Protein AF-A0A161ZN41-F1 (afdb_monomer)

Sequence (83 aa):
MRPIAGQSPAPINVPKGCAYHPRCPLATDECVQTDPPFDHPTPEHAVACYHWQEAQEEIELNYEELLQANPAESTTEKRGEGQ

Secondary structure (DSSP, 8-state):
-PPPSS-PPPTTSPPSS-TTTTT-TT--HHHHHSPPP-EEEETTEEE--TTTTTHHHHS---HHHHHH----S----------

Mean predicted aligned error: 12.06 Å

Structure (mmCIF, N/CA/C/O backbone):
data_AF-A0A161ZN41-F1
#
_entry.id   AF-A0A161ZN41-F1
#
loop_
_atom_site.group_PDB
_atom_site.id
_atom_site.type_symbol
_atom_site.label_atom_id
_atom_site.label_alt_id
_atom_site.label_comp_id
_atom_site.label_asym_id
_atom_site.label_entity_id
_atom_site.label_seq_id
_atom_site.pdbx_PDB_ins_code
_atom_site.Cartn_x
_atom_site.Cartn_y
_atom_site.Cartn_z
_atom_site.occupancy
_atom_site.B_iso_or_equiv
_atom_site.auth_seq_id
_atom_site.auth_comp_id
_atom_site.auth_asym_id
_atom_site.auth_atom_id
_atom_site.pdbx_PDB_model_num
ATOM 1 N N . MET A 1 1 ? 1.539 -6.137 21.229 1.00 57.44 1 MET A N 1
ATOM 2 C CA . MET A 1 1 ? 1.455 -6.149 19.750 1.00 57.44 1 MET A CA 1
ATOM 3 C C . MET A 1 1 ? 0.029 -5.792 19.355 1.00 57.44 1 MET A C 1
ATOM 5 O O . MET A 1 1 ? -0.872 -6.525 19.748 1.00 57.44 1 MET A O 1
ATOM 9 N N . ARG A 1 2 ? -0.194 -4.664 18.661 1.00 63.47 2 ARG A N 1
ATOM 10 C CA . ARG A 1 2 ? -1.525 -4.273 18.157 1.00 63.47 2 ARG A CA 1
ATOM 11 C C . ARG A 1 2 ? -1.801 -5.074 16.875 1.00 63.47 2 ARG A C 1
ATOM 13 O O . ARG A 1 2 ? -1.020 -4.946 15.933 1.00 63.47 2 ARG A O 1
ATOM 20 N N . PRO A 1 3 ? -2.825 -5.942 16.830 1.00 67.69 3 PRO A N 1
ATOM 21 C CA . PRO A 1 3 ? -3.109 -6.725 15.636 1.00 67.69 3 PRO A CA 1
ATOM 22 C C . P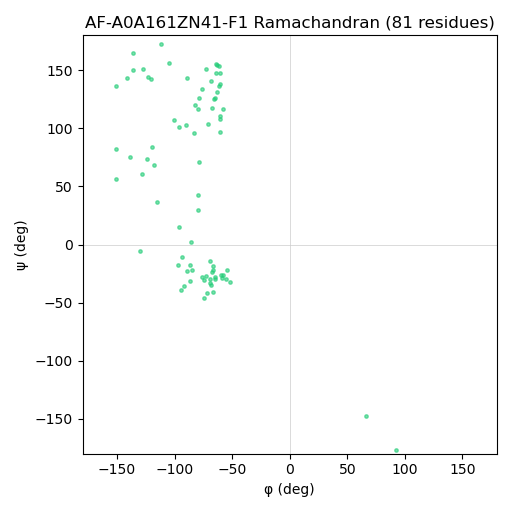RO A 1 3 ? -3.601 -5.811 14.512 1.00 67.69 3 PRO A C 1
ATOM 24 O O . PRO A 1 3 ? -4.385 -4.892 14.746 1.00 67.69 3 PRO A O 1
ATOM 27 N N . ILE A 1 4 ? -3.162 -6.081 13.282 1.00 70.31 4 ILE A N 1
ATOM 28 C CA . ILE A 1 4 ? -3.739 -5.446 12.093 1.00 70.31 4 ILE A CA 1
ATOM 29 C C . ILE A 1 4 ? -5.205 -5.881 12.020 1.00 70.31 4 ILE A C 1
ATOM 31 O O . ILE A 1 4 ? -5.503 -7.073 12.129 1.00 70.31 4 ILE A O 1
ATOM 35 N N . ALA A 1 5 ? -6.127 -4.942 11.826 1.00 69.00 5 ALA A N 1
ATOM 36 C CA . ALA A 1 5 ? -7.540 -5.266 11.664 1.00 69.00 5 ALA A CA 1
ATOM 37 C C . ALA A 1 5 ? -7.784 -6.113 10.395 1.00 69.00 5 ALA A C 1
ATOM 39 O O . ALA A 1 5 ? -6.996 -6.089 9.447 1.00 69.00 5 ALA A O 1
ATOM 40 N N . GLY A 1 6 ? -8.856 -6.905 10.380 1.00 71.88 6 GLY A N 1
ATOM 41 C CA . GLY A 1 6 ? -9.220 -7.785 9.260 1.00 71.88 6 GLY A CA 1
ATOM 42 C C . G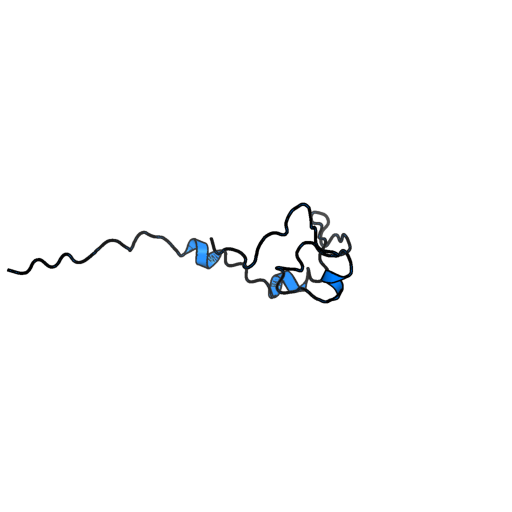LY A 1 6 ? -8.679 -9.219 9.362 1.00 71.88 6 GLY A C 1
ATOM 43 O O . GLY A 1 6 ? -8.052 -9.602 10.349 1.00 71.88 6 GLY A O 1
ATOM 44 N N . GLN A 1 7 ? -8.935 -10.032 8.333 1.00 68.88 7 GLN A N 1
ATOM 45 C CA . GLN A 1 7 ? -8.521 -11.440 8.264 1.00 68.88 7 GLN A CA 1
ATOM 46 C C . GLN A 1 7 ? -7.680 -11.702 7.017 1.00 68.88 7 GLN A C 1
ATOM 48 O O . GLN A 1 7 ? -7.928 -11.104 5.973 1.00 68.88 7 GLN A O 1
ATOM 53 N N . SER A 1 8 ? -6.674 -12.578 7.119 1.00 71.25 8 SER A N 1
ATOM 54 C CA . SER A 1 8 ? -5.930 -12.998 5.926 1.00 71.25 8 SER A CA 1
ATOM 55 C C . SER A 1 8 ? -6.876 -13.682 4.941 1.00 71.25 8 SER A C 1
ATOM 57 O O . SER A 1 8 ? -7.707 -14.485 5.378 1.00 71.25 8 SER A O 1
ATOM 59 N N . PRO A 1 9 ? -6.754 -13.401 3.633 1.00 67.06 9 PRO A N 1
ATOM 60 C CA . PRO A 1 9 ? -7.522 -14.119 2.631 1.00 67.06 9 PRO A CA 1
ATOM 61 C C . PRO A 1 9 ? -7.181 -15.612 2.682 1.00 67.06 9 PRO A C 1
ATOM 63 O O . PRO A 1 9 ? -6.054 -16.005 3.000 1.00 67.06 9 PRO A O 1
ATOM 66 N N . ALA A 1 10 ? -8.168 -16.457 2.384 1.00 73.88 10 ALA A N 1
ATOM 67 C CA . ALA A 1 10 ? -7.931 -17.887 2.262 1.00 73.88 10 ALA A CA 1
ATOM 68 C C . ALA A 1 10 ? -6.928 -18.137 1.114 1.00 73.88 10 ALA A C 1
ATOM 70 O O . ALA A 1 10 ? -7.112 -17.558 0.044 1.00 73.88 10 ALA A O 1
ATOM 71 N N . PRO A 1 11 ? -5.923 -19.023 1.266 1.00 72.44 11 PRO A N 1
ATOM 72 C CA . PRO A 1 11 ? -4.889 -19.233 0.242 1.00 72.44 11 PRO A CA 1
ATOM 73 C C . PRO A 1 11 ? -5.429 -19.665 -1.128 1.00 72.44 11 PRO A C 1
ATOM 75 O O . PRO A 1 11 ? -4.802 -19.419 -2.150 1.00 72.44 11 PRO A O 1
ATOM 78 N N . ILE A 1 12 ? -6.597 -20.315 -1.143 1.00 78.19 12 ILE A N 1
ATOM 79 C CA . ILE A 1 12 ? -7.296 -20.750 -2.359 1.00 78.19 12 ILE A CA 1
ATOM 80 C C . ILE A 1 12 ? -7.993 -19.587 -3.088 1.00 78.19 12 ILE A C 1
ATOM 82 O O . ILE A 1 12 ? -8.155 -19.634 -4.302 1.00 78.19 12 ILE A O 1
ATOM 86 N N . ASN A 1 13 ? -8.386 -18.538 -2.360 1.00 71.56 13 ASN A N 1
ATOM 87 C CA . ASN A 1 13 ? -9.149 -17.404 -2.876 1.00 71.56 13 ASN A CA 1
ATOM 88 C C . ASN A 1 13 ? -8.327 -16.128 -2.714 1.00 71.56 13 ASN A C 1
ATOM 90 O O . ASN A 1 13 ? -8.649 -15.260 -1.897 1.00 71.56 13 ASN A O 1
ATOM 94 N N . VAL A 1 14 ? -7.248 -16.038 -3.489 1.00 76.44 14 VAL A N 1
ATOM 95 C CA . VAL A 1 14 ? -6.458 -14.811 -3.580 1.00 76.44 14 VAL A CA 1
ATOM 96 C C . VAL A 1 14 ? -7.337 -13.726 -4.216 1.00 76.44 14 VAL A C 1
ATOM 98 O O . VA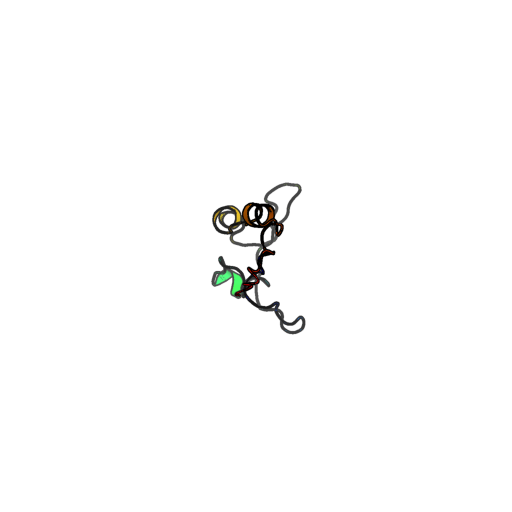L A 1 14 ? -7.933 -13.974 -5.272 1.00 76.44 14 VAL A O 1
ATOM 101 N N . PRO A 1 15 ? -7.488 -12.556 -3.572 1.00 82.62 15 PRO A N 1
ATOM 102 C CA . PRO A 1 15 ? -8.230 -11.448 -4.155 1.00 82.62 15 PRO A CA 1
ATOM 103 C C . PRO A 1 15 ? -7.573 -10.982 -5.461 1.00 82.62 15 PRO A C 1
ATOM 105 O O . PRO A 1 15 ? -6.378 -11.178 -5.672 1.00 82.62 15 PRO A O 1
ATOM 108 N N . LYS A 1 16 ? -8.370 -10.392 -6.356 1.00 88.06 16 LYS A N 1
ATOM 109 C CA . LYS A 1 16 ? -7.847 -9.803 -7.594 1.00 88.06 16 LYS A CA 1
ATOM 110 C C . LYS A 1 16 ? -7.094 -8.506 -7.282 1.00 88.06 16 LYS A C 1
ATOM 112 O O . LYS A 1 16 ? -7.432 -7.824 -6.318 1.00 88.06 16 LYS A O 1
ATOM 117 N N . GLY A 1 17 ? -6.109 -8.182 -8.117 1.00 92.12 17 GLY A N 1
ATOM 118 C CA . GLY A 1 17 ? -5.227 -7.040 -7.895 1.00 92.12 17 GLY A CA 1
ATOM 119 C C . GLY A 1 17 ? -4.351 -7.226 -6.655 1.00 92.12 17 GLY A C 1
ATOM 120 O O . GLY A 1 17 ? -3.992 -8.343 -6.287 1.00 92.12 17 GLY A O 1
ATOM 121 N N . CYS A 1 18 ? -4.041 -6.126 -5.971 1.00 92.88 18 CYS A N 1
ATOM 122 C CA . CYS A 1 18 ? -3.184 -6.120 -4.790 1.00 92.88 18 CYS A CA 1
ATOM 123 C C . CYS A 1 18 ? -3.726 -7.026 -3.671 1.00 92.88 18 CYS A C 1
ATOM 125 O O . CYS A 1 18 ? -4.742 -6.727 -3.042 1.00 92.88 18 CYS A O 1
ATOM 127 N N . ALA A 1 19 ? -2.975 -8.069 -3.309 1.00 89.19 19 ALA A N 1
ATOM 128 C CA . ALA A 1 19 ? -3.361 -9.037 -2.275 1.0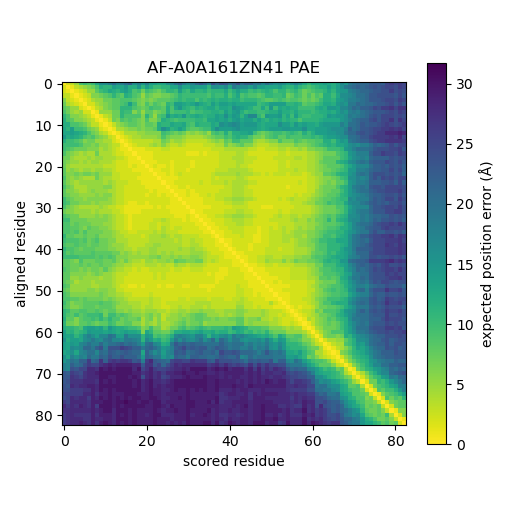0 89.19 19 ALA A CA 1
ATOM 129 C C . ALA A 1 19 ? -3.714 -8.421 -0.900 1.00 89.19 19 ALA A C 1
ATOM 131 O O . ALA A 1 19 ? -4.414 -9.037 -0.093 1.00 89.19 19 ALA A O 1
ATOM 132 N N . TYR A 1 20 ? -3.234 -7.204 -0.631 1.00 89.56 20 TYR A N 1
ATOM 133 C CA . TYR A 1 20 ? -3.433 -6.477 0.622 1.00 89.56 20 TYR A CA 1
ATOM 134 C C . TYR A 1 20 ? -4.632 -5.521 0.605 1.00 89.56 20 TYR A C 1
ATOM 136 O O . TYR A 1 20 ? -5.027 -5.048 1.674 1.00 89.56 20 TYR A O 1
ATOM 144 N N . HIS A 1 21 ? -5.253 -5.262 -0.553 1.00 91.38 21 HIS A N 1
ATOM 145 C CA . HIS A 1 21 ? -6.374 -4.324 -0.677 1.00 91.38 21 HIS A CA 1
ATOM 146 C C . HIS A 1 21 ? -7.538 -4.581 0.313 1.00 91.38 21 HIS A C 1
ATOM 148 O O . HIS A 1 21 ? -8.140 -3.603 0.749 1.00 91.38 21 HIS A O 1
ATOM 154 N N . PRO A 1 22 ? -7.866 -5.824 0.751 1.00 88.88 22 PRO A N 1
ATOM 155 C CA . PRO A 1 22 ? -8.968 -6.040 1.696 1.00 88.88 22 PRO A CA 1
ATOM 156 C C . PRO A 1 22 ? -8.700 -5.520 3.115 1.00 88.88 22 PRO A C 1
ATOM 158 O O . PRO A 1 22 ? -9.615 -5.477 3.935 1.00 88.88 22 PRO A O 1
ATOM 161 N N . ARG A 1 23 ? -7.440 -5.206 3.443 1.00 88.06 23 ARG A N 1
ATOM 162 C CA . ARG A 1 23 ? -7.010 -4.786 4.788 1.00 88.06 23 ARG A CA 1
ATOM 163 C C . ARG A 1 23 ? -6.170 -3.510 4.787 1.00 88.06 23 ARG A C 1
ATOM 165 O O . ARG A 1 23 ? -5.798 -3.041 5.859 1.00 88.06 23 ARG A O 1
ATOM 172 N N . CYS A 1 24 ? -5.826 -2.988 3.614 1.00 89.25 24 CYS A N 1
ATOM 173 C CA . CYS A 1 24 ? -5.010 -1.793 3.478 1.00 89.25 24 CYS A CA 1
ATOM 174 C C . CYS A 1 24 ? -5.876 -0.543 3.717 1.00 89.25 24 CYS A C 1
ATOM 176 O O . CYS A 1 24 ? -6.892 -0.394 3.038 1.00 89.25 24 CYS A O 1
ATOM 178 N N . PRO A 1 25 ? -5.495 0.368 4.634 1.00 88.56 25 PRO A N 1
ATOM 179 C CA . PRO A 1 25 ? -6.227 1.620 4.844 1.00 88.56 25 PRO A CA 1
ATOM 180 C C . PRO A 1 25 ? -6.139 2.571 3.638 1.00 88.56 25 PRO A C 1
ATOM 182 O O . PRO A 1 25 ? -7.014 3.410 3.465 1.00 88.56 25 PRO A O 1
ATOM 185 N N . LEU A 1 26 ?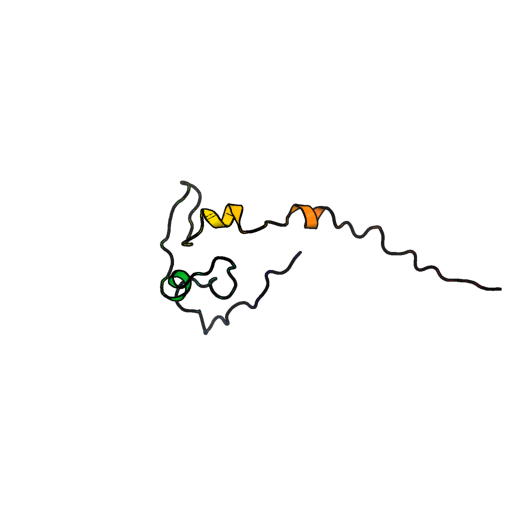 -5.124 2.403 2.783 1.00 91.94 26 LEU A N 1
ATOM 186 C CA . LEU A 1 26 ? -4.898 3.184 1.561 1.00 91.94 26 LEU A CA 1
ATOM 187 C C . LEU A 1 26 ? -5.446 2.494 0.299 1.00 91.94 26 LEU A C 1
ATOM 189 O O . LEU A 1 26 ? -5.044 2.816 -0.816 1.00 91.94 26 LEU A O 1
ATOM 193 N N . ALA A 1 27 ? -6.302 1.477 0.441 1.00 93.19 27 ALA A N 1
ATOM 194 C CA . ALA A 1 27 ? -6.833 0.756 -0.712 1.00 93.19 27 ALA A CA 1
ATOM 195 C C . ALA A 1 27 ? -7.722 1.664 -1.580 1.00 93.19 27 ALA A C 1
ATOM 197 O O . ALA A 1 27 ? -8.708 2.222 -1.103 1.00 93.19 27 ALA A O 1
ATOM 198 N N . THR A 1 28 ? -7.402 1.749 -2.872 1.00 94.56 28 THR A N 1
ATOM 199 C CA . THR A 1 28 ? -8.206 2.428 -3.898 1.00 94.56 28 THR A CA 1
ATOM 200 C C . THR A 1 28 ? -8.790 1.416 -4.886 1.00 94.56 28 THR A C 1
ATOM 202 O O . THR A 1 28 ? -8.434 0.236 -4.864 1.00 94.56 28 THR A O 1
ATOM 205 N N . ASP A 1 29 ? -9.668 1.861 -5.791 1.00 94.81 29 ASP A N 1
ATOM 206 C CA . ASP A 1 29 ? -10.237 1.003 -6.842 1.00 94.81 29 ASP A CA 1
ATOM 207 C C . ASP A 1 29 ? -9.170 0.383 -7.762 1.00 94.81 29 ASP A C 1
ATOM 209 O O . ASP A 1 29 ? -9.365 -0.710 -8.295 1.00 94.81 29 ASP A O 1
ATOM 213 N N . GLU A 1 30 ? -8.030 1.054 -7.942 1.00 94.62 30 GLU A N 1
ATOM 214 C CA . GLU A 1 30 ? -6.894 0.533 -8.711 1.00 94.62 30 GLU A CA 1
ATOM 215 C C . GLU A 1 30 ? -6.271 -0.687 -8.019 1.00 94.62 30 GLU A C 1
ATOM 217 O O . GLU A 1 30 ? -6.046 -1.714 -8.658 1.00 94.62 30 GLU A O 1
ATOM 222 N N . CYS A 1 31 ? -6.136 -0.645 -6.688 1.00 94.50 31 CYS A N 1
ATOM 223 C CA . CYS A 1 31 ? -5.640 -1.766 -5.886 1.00 94.50 31 CYS A CA 1
ATOM 224 C C . CYS A 1 31 ? -6.507 -3.031 -6.009 1.00 94.50 31 CYS A C 1
ATOM 226 O O . CYS A 1 31 ? -6.001 -4.125 -5.783 1.00 94.50 31 CYS A O 1
ATOM 228 N N . VAL A 1 32 ? -7.801 -2.899 -6.322 1.00 93.81 32 VAL A N 1
ATOM 229 C CA . VAL A 1 32 ? -8.741 -4.031 -6.468 1.00 93.81 32 VAL A CA 1
ATOM 230 C C . VAL A 1 32 ? -8.718 -4.606 -7.887 1.00 93.81 32 VAL A C 1
ATOM 232 O O . VAL A 1 32 ? -8.980 -5.791 -8.100 1.00 93.81 32 VAL A O 1
ATOM 235 N N . GLN A 1 33 ? -8.453 -3.760 -8.880 1.00 94.44 33 GLN A N 1
ATOM 236 C CA . GLN A 1 33 ? -8.572 -4.125 -10.289 1.00 94.44 33 GLN A CA 1
ATOM 237 C C . GLN A 1 33 ? -7.266 -4.66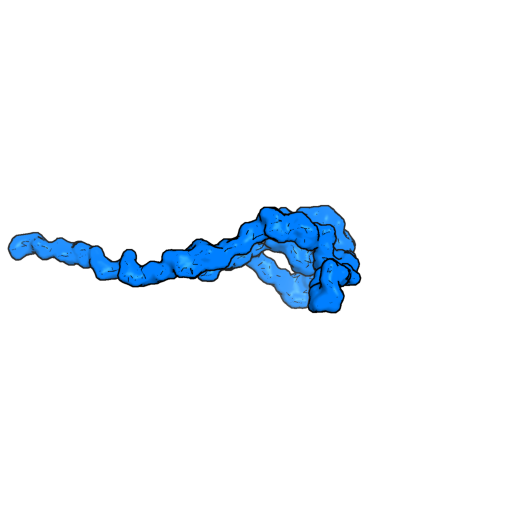0 -10.870 1.00 94.44 33 GLN A C 1
ATOM 239 O O . GLN A 1 33 ? -7.306 -5.563 -11.709 1.00 94.44 33 GLN A O 1
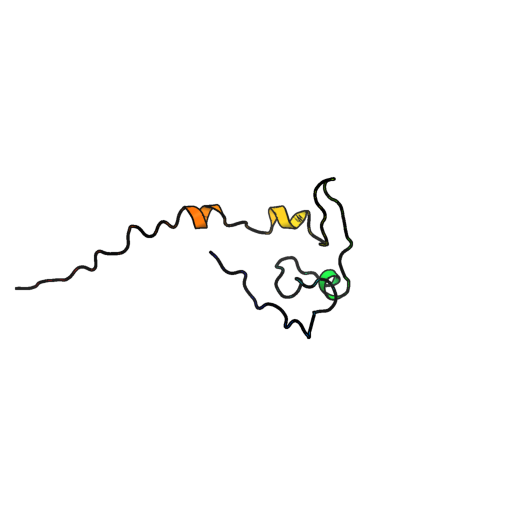ATOM 244 N N . THR A 1 34 ? -6.126 -4.123 -10.435 1.00 94.25 34 THR A N 1
ATOM 245 C CA . THR A 1 34 ? -4.820 -4.403 -11.034 1.00 94.25 34 THR A CA 1
ATOM 246 C C . THR A 1 34 ? -3.745 -4.650 -9.984 1.00 94.25 34 THR A C 1
ATOM 248 O O . THR A 1 34 ? -3.807 -4.152 -8.858 1.00 94.25 34 THR A O 1
ATOM 251 N N . ASP A 1 35 ? -2.766 -5.476 -10.352 1.00 92.44 35 ASP A N 1
ATOM 252 C CA . ASP A 1 35 ? -1.580 -5.700 -9.535 1.00 92.44 35 ASP A CA 1
ATOM 253 C C . ASP A 1 35 ? -0.626 -4.503 -9.652 1.00 92.44 35 ASP A C 1
ATOM 255 O O . ASP A 1 35 ? -0.371 -4.036 -10.770 1.00 92.44 35 ASP A O 1
ATOM 259 N N . PRO A 1 36 ? -0.087 -4.007 -8.523 1.00 93.75 36 PRO A N 1
ATOM 260 C CA . PRO A 1 36 ? 0.837 -2.885 -8.534 1.00 93.75 36 PRO A CA 1
ATOM 261 C C . PRO A 1 36 ? 2.138 -3.231 -9.269 1.00 93.75 36 PRO A C 1
ATOM 263 O O . PRO A 1 36 ? 2.592 -4.381 -9.218 1.00 93.75 36 PRO A O 1
ATOM 266 N N . PRO A 1 37 ? 2.764 -2.245 -9.937 1.00 92.81 37 PRO A N 1
ATOM 267 C CA . PRO A 1 37 ? 4.063 -2.438 -10.563 1.00 92.81 37 PRO A CA 1
ATOM 268 C C . PRO A 1 37 ? 5.135 -2.734 -9.511 1.00 92.81 37 PRO A C 1
ATOM 270 O O . PRO A 1 37 ? 5.005 -2.366 -8.344 1.00 92.81 37 PRO A O 1
ATOM 273 N N . PHE A 1 38 ? 6.202 -3.405 -9.941 1.00 93.94 38 PHE A N 1
ATOM 274 C CA . PHE A 1 38 ? 7.368 -3.650 -9.103 1.00 93.94 38 PHE A CA 1
ATOM 275 C C . PHE A 1 38 ? 8.371 -2.507 -9.279 1.00 93.94 38 PHE A C 1
ATOM 277 O O . PHE A 1 38 ? 9.079 -2.447 -10.286 1.00 93.94 38 PHE A O 1
ATOM 284 N N . ASP A 1 39 ? 8.407 -1.610 -8.300 1.00 91.88 39 ASP A N 1
ATOM 285 C CA . ASP A 1 39 ? 9.232 -0.406 -8.291 1.00 91.88 39 ASP A CA 1
ATOM 286 C C . ASP A 1 39 ? 10.431 -0.542 -7.348 1.00 91.88 39 ASP A C 1
ATOM 288 O O . ASP A 1 39 ? 10.422 -1.308 -6.384 1.00 91.88 39 ASP A O 1
ATOM 292 N N . HIS A 1 40 ? 11.474 0.246 -7.611 1.00 94.19 40 HIS A N 1
ATOM 293 C CA . HIS A 1 40 ? 12.709 0.285 -6.826 1.00 94.19 40 HIS A CA 1
ATOM 294 C C . HIS A 1 40 ? 12.934 1.694 -6.256 1.00 94.19 40 HIS A C 1
ATOM 296 O O . HIS A 1 40 ? 13.639 2.494 -6.876 1.00 94.19 40 HIS A O 1
ATOM 302 N N . PRO A 1 41 ? 12.328 2.040 -5.101 1.00 89.88 41 PRO A N 1
ATOM 303 C CA . PRO A 1 41 ? 12.464 3.371 -4.505 1.00 89.88 41 PRO A CA 1
ATOM 304 C C . PRO A 1 41 ? 13.903 3.674 -4.065 1.00 89.88 41 PRO A C 1
ATOM 306 O O . PRO A 1 41 ? 14.323 4.830 -4.068 1.00 89.88 41 PRO A O 1
ATOM 309 N N . THR A 1 42 ? 14.675 2.641 -3.716 1.00 91.94 42 THR A N 1
ATOM 310 C CA . THR A 1 42 ?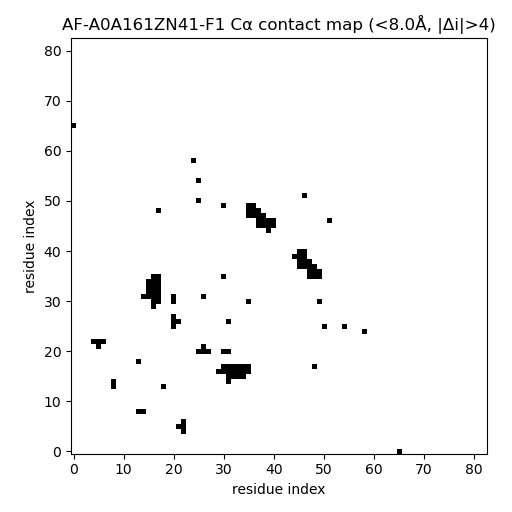 16.127 2.720 -3.513 1.00 91.94 42 THR A CA 1
ATOM 311 C C . THR A 1 42 ? 16.798 1.515 -4.183 1.00 91.94 42 THR A C 1
ATOM 313 O O . THR A 1 42 ? 16.112 0.547 -4.508 1.00 91.94 42 THR A O 1
ATOM 316 N N . PRO A 1 43 ? 18.126 1.510 -4.395 1.00 92.88 43 PRO A N 1
ATOM 317 C CA . PRO A 1 43 ? 18.784 0.366 -5.031 1.00 92.88 43 PRO A CA 1
ATOM 318 C C . PRO A 1 43 ? 18.748 -0.916 -4.171 1.00 92.88 43 PRO A C 1
ATOM 320 O O . PRO A 1 43 ? 18.887 -2.017 -4.700 1.00 92.88 43 PRO A O 1
ATOM 323 N N . GLU A 1 44 ? 18.499 -0.788 -2.864 1.00 96.38 44 GLU A N 1
ATOM 324 C CA . GLU A 1 44 ? 18.421 -1.901 -1.909 1.00 96.38 44 GLU A CA 1
ATOM 325 C C . GLU A 1 44 ? 16.986 -2.368 -1.623 1.00 96.38 44 GLU A C 1
ATOM 327 O O . GLU A 1 44 ? 16.795 -3.469 -1.105 1.00 96.38 44 GLU A O 1
ATOM 332 N N . HIS A 1 45 ? 15.979 -1.552 -1.946 1.00 92.88 45 HIS A N 1
ATOM 333 C CA . HIS A 1 45 ? 14.581 -1.833 -1.630 1.00 92.88 45 HIS A CA 1
ATOM 334 C C . HIS A 1 45 ? 13.735 -1.904 -2.893 1.00 92.88 45 HIS A C 1
ATOM 336 O O . HIS A 1 45 ? 13.901 -1.132 -3.832 1.00 92.88 45 HIS A O 1
ATOM 342 N N . ALA A 1 46 ? 12.779 -2.822 -2.881 1.00 94.44 46 ALA A N 1
ATOM 343 C CA . ALA A 1 46 ? 11.774 -2.939 -3.918 1.00 94.44 46 ALA A CA 1
ATOM 344 C C . ALA A 1 46 ? 10.383 -2.939 -3.292 1.00 94.44 46 ALA A C 1
ATOM 346 O O . ALA A 1 46 ? 10.206 -3.370 -2.148 1.00 94.44 46 ALA A O 1
ATOM 347 N N . VAL A 1 47 ? 9.402 -2.453 -4.041 1.00 94.75 47 VAL A N 1
ATOM 348 C CA . VAL A 1 47 ? 8.032 -2.283 -3.575 1.00 94.75 47 VAL A CA 1
ATOM 349 C C . VAL A 1 47 ? 7.043 -2.639 -4.677 1.00 94.75 47 VAL A C 1
ATOM 351 O O . VAL A 1 47 ? 7.275 -2.371 -5.847 1.00 94.75 47 VAL A O 1
ATOM 354 N N . ALA A 1 48 ? 5.927 -3.246 -4.284 1.00 94.94 48 ALA A N 1
ATOM 355 C CA . ALA A 1 48 ? 4.778 -3.493 -5.146 1.00 94.94 48 ALA A CA 1
ATOM 356 C C . ALA A 1 48 ? 3.538 -2.876 -4.492 1.00 94.94 48 ALA A C 1
ATOM 358 O O . ALA A 1 48 ? 2.728 -3.564 -3.872 1.00 94.94 48 ALA A O 1
ATOM 359 N N . CYS A 1 49 ? 3.446 -1.548 -4.534 1.00 94.31 49 CYS A N 1
ATOM 360 C CA . CYS A 1 49 ? 2.362 -0.776 -3.931 1.00 94.31 49 CYS A CA 1
ATOM 361 C C . CYS A 1 49 ? 2.157 0.512 -4.728 1.00 94.31 49 CYS A C 1
ATOM 363 O O . CYS A 1 49 ? 3.133 1.173 -5.054 1.00 94.31 49 CYS A O 1
ATOM 365 N N . TYR A 1 50 ? 0.906 0.886 -4.999 1.00 94.44 50 TYR A N 1
ATOM 366 C CA . TYR A 1 50 ? 0.588 2.141 -5.688 1.00 94.44 50 TYR A CA 1
ATOM 367 C C . TYR A 1 50 ? 0.876 3.385 -4.835 1.00 94.44 50 TYR A C 1
ATOM 369 O O . TYR A 1 50 ? 1.293 4.402 -5.369 1.00 94.44 50 TYR A O 1
ATOM 377 N N . HIS A 1 51 ? 0.707 3.277 -3.512 1.00 94.31 51 HIS A N 1
ATOM 378 C CA . HIS A 1 51 ? 0.745 4.405 -2.567 1.00 94.31 51 HIS A CA 1
ATOM 379 C C . HIS A 1 51 ? 1.915 4.294 -1.584 1.00 94.31 51 HIS A C 1
ATOM 381 O O . HIS A 1 51 ? 1.774 4.534 -0.385 1.00 94.31 51 HIS A O 1
ATOM 387 N N . TRP A 1 52 ? 3.069 3.794 -2.040 1.00 92.62 52 TRP A N 1
ATOM 388 C CA . TRP A 1 52 ? 4.216 3.561 -1.151 1.00 92.62 52 TRP A CA 1
ATOM 389 C C . TRP A 1 52 ? 4.823 4.859 -0.603 1.00 92.62 52 TRP A C 1
ATOM 391 O O . TRP A 1 52 ? 5.461 4.821 0.450 1.00 92.62 52 TRP A O 1
ATOM 401 N N . GLN A 1 53 ? 4.620 5.982 -1.298 1.00 91.31 53 GLN A N 1
ATOM 402 C CA . GLN A 1 53 ? 5.108 7.297 -0.888 1.00 91.31 53 GLN A CA 1
ATOM 403 C C . GLN A 1 53 ? 4.267 7.840 0.274 1.00 91.31 53 GLN A C 1
ATOM 405 O O . GLN A 1 53 ? 4.818 8.250 1.291 1.00 91.31 53 GLN A O 1
ATOM 410 N N . GLU A 1 54 ? 2.943 7.743 0.165 1.00 90.12 54 GLU A N 1
ATOM 411 C CA . GLU A 1 54 ? 1.971 8.193 1.166 1.00 90.12 54 GLU A CA 1
ATOM 412 C C . GLU A 1 54 ? 1.923 7.256 2.378 1.00 90.12 54 GLU A C 1
ATOM 414 O O . GLU A 1 54 ? 1.689 7.689 3.505 1.00 90.12 54 GLU A O 1
ATOM 419 N N . ALA A 1 55 ? 2.195 5.962 2.175 1.00 88.50 55 ALA A N 1
ATOM 420 C CA . ALA A 1 55 ? 2.178 4.961 3.240 1.00 88.50 55 ALA A CA 1
ATOM 421 C C . ALA A 1 55 ? 3.088 5.301 4.427 1.00 88.50 55 ALA A C 1
ATOM 423 O O . ALA A 1 55 ? 2.783 4.898 5.545 1.00 88.50 55 ALA A O 1
ATOM 424 N N . GLN A 1 56 ? 4.187 6.026 4.204 1.00 80.50 56 GLN A N 1
ATOM 425 C CA . GLN A 1 56 ? 5.095 6.440 5.279 1.00 80.50 56 GLN A CA 1
ATOM 426 C C . GLN A 1 56 ? 4.473 7.480 6.218 1.00 80.50 56 GLN A C 1
ATOM 428 O O . GLN A 1 56 ? 4.828 7.525 7.392 1.00 80.50 56 GLN A O 1
ATOM 433 N N . GLU A 1 57 ? 3.564 8.307 5.707 1.00 83.69 57 GLU A N 1
ATOM 434 C CA . GLU A 1 57 ? 2.935 9.395 6.459 1.00 83.69 57 GLU A CA 1
ATOM 435 C C . GLU A 1 57 ? 1.602 8.949 7.070 1.00 83.69 57 GLU A C 1
ATOM 437 O O . GLU A 1 57 ? 1.292 9.276 8.213 1.00 83.69 57 GLU A O 1
ATOM 442 N N . GLU A 1 58 ? 0.836 8.151 6.326 1.00 82.44 58 GLU A N 1
ATOM 443 C CA . GLU A 1 58 ? -0.536 7.773 6.677 1.00 82.44 58 GLU A CA 1
ATOM 444 C C . GLU A 1 58 ? -0.629 6.505 7.544 1.00 82.44 58 GLU A C 1
ATOM 446 O O . GLU A 1 5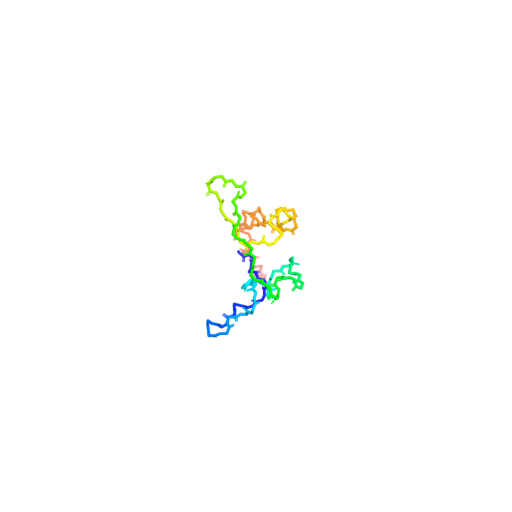8 ? -1.619 6.288 8.247 1.00 82.44 58 GLU A O 1
ATOM 451 N N . ILE A 1 59 ? 0.382 5.627 7.511 1.00 82.19 59 ILE A N 1
ATOM 452 C CA . ILE A 1 59 ? 0.384 4.395 8.309 1.00 82.19 59 ILE A CA 1
ATOM 453 C C . ILE A 1 59 ? 1.166 4.628 9.598 1.00 82.19 59 ILE A C 1
ATOM 455 O O . ILE A 1 59 ? 2.390 4.543 9.643 1.00 82.19 59 ILE A O 1
ATOM 459 N N . GLU A 1 60 ? 0.429 4.852 10.683 1.00 75.31 60 GLU A N 1
ATOM 460 C CA . GLU A 1 60 ? 0.992 4.989 12.024 1.00 75.31 60 GLU A CA 1
ATOM 461 C C . GLU A 1 60 ? 1.737 3.706 12.457 1.00 75.31 60 GLU A C 1
ATOM 463 O O . GLU A 1 60 ? 1.136 2.671 12.780 1.00 75.31 60 GLU A O 1
ATOM 468 N N . LEU A 1 61 ? 3.070 3.777 12.498 1.00 70.94 61 LEU A N 1
ATOM 469 C CA . LEU A 1 61 ? 3.925 2.724 13.042 1.00 70.94 61 LEU A CA 1
ATOM 470 C C . LEU A 1 61 ? 4.010 2.865 14.560 1.00 70.94 61 LEU A C 1
ATOM 472 O O . LEU A 1 61 ? 4.828 3.597 15.108 1.00 70.94 61 LEU A O 1
ATOM 476 N N . ASN A 1 62 ? 3.168 2.111 15.253 1.00 65.06 62 ASN A N 1
ATOM 477 C CA . ASN A 1 62 ? 2.997 2.226 16.696 1.00 65.06 62 ASN A CA 1
ATOM 478 C C . ASN A 1 62 ? 4.087 1.519 17.537 1.00 65.06 62 ASN A C 1
ATOM 480 O O . ASN A 1 62 ? 3.801 0.792 18.490 1.00 65.06 62 ASN A O 1
ATOM 484 N N . TYR A 1 63 ? 5.354 1.650 17.146 1.00 64.88 63 TYR A N 1
ATOM 485 C CA . TYR A 1 63 ? 6.470 0.973 17.813 1.00 64.88 63 TYR A CA 1
ATOM 486 C C . TYR A 1 63 ? 6.717 1.522 19.230 1.00 64.88 63 TYR A C 1
ATOM 488 O O . TYR A 1 63 ? 7.026 0.760 20.143 1.00 64.88 63 TYR A O 1
ATOM 496 N N . GLU A 1 64 ? 6.513 2.823 19.441 1.00 62.19 64 GLU A N 1
ATOM 497 C CA . GLU A 1 64 ? 6.784 3.493 20.718 1.00 62.19 64 GLU A CA 1
ATOM 498 C C . GLU A 1 64 ? 5.771 3.130 21.818 1.00 62.19 64 GLU A C 1
ATOM 500 O O . GLU A 1 64 ? 6.176 2.819 22.940 1.00 62.19 64 GLU A O 1
ATOM 505 N N . GLU A 1 65 ? 4.472 3.056 21.505 1.00 61.88 65 GLU A N 1
ATOM 506 C CA . GLU A 1 65 ? 3.428 2.648 22.466 1.00 61.88 65 GLU A CA 1
ATOM 507 C C . GLU A 1 65 ? 3.614 1.182 22.914 1.00 61.88 65 GLU A C 1
ATOM 509 O O . GLU A 1 65 ? 3.331 0.817 24.056 1.00 61.88 65 GLU A O 1
ATOM 514 N N . LEU A 1 66 ? 4.178 0.333 22.044 1.00 59.81 66 LEU A N 1
ATOM 515 C CA . LEU A 1 66 ? 4.505 -1.061 22.361 1.00 59.81 66 LEU A CA 1
ATOM 516 C C . LEU A 1 66 ? 5.715 -1.215 23.293 1.00 59.81 66 LEU A C 1
ATOM 518 O O . LEU A 1 66 ? 5.784 -2.214 24.009 1.00 59.81 66 LEU A O 1
ATOM 522 N N . LEU A 1 67 ? 6.649 -0.259 23.299 1.00 64.12 67 LEU A N 1
ATOM 523 C CA . LEU A 1 67 ? 7.810 -0.261 24.197 1.00 64.12 67 LEU A CA 1
ATOM 524 C C . LEU A 1 67 ? 7.503 0.349 25.577 1.00 64.12 67 LEU A C 1
ATOM 526 O O . LEU A 1 67 ? 8.193 0.039 26.548 1.00 64.12 67 LEU A O 1
ATOM 530 N N . GLN A 1 68 ? 6.467 1.188 25.685 1.00 62.31 68 GLN A N 1
ATOM 531 C CA . GLN A 1 68 ? 6.070 1.859 26.932 1.00 62.31 68 GLN A CA 1
ATOM 532 C C . GLN A 1 68 ? 5.120 1.023 27.811 1.00 62.31 68 GLN A C 1
ATOM 534 O O . GLN A 1 68 ? 5.021 1.265 29.014 1.00 62.31 68 GLN A O 1
ATOM 539 N N . ALA A 1 69 ? 4.467 -0.003 27.259 1.00 58.03 69 ALA A N 1
ATOM 540 C CA . ALA A 1 69 ? 3.607 -0.926 28.001 1.00 58.03 69 ALA A CA 1
ATOM 541 C C . ALA A 1 69 ? 4.421 -1.988 28.780 1.00 58.03 69 ALA A C 1
ATOM 543 O O . ALA A 1 69 ? 4.426 -3.167 28.428 1.00 58.03 69 ALA A O 1
ATOM 544 N N . ASN A 1 70 ? 5.116 -1.590 29.851 1.00 57.31 70 ASN A N 1
ATOM 545 C CA . ASN A 1 70 ? 5.728 -2.531 30.800 1.00 57.31 70 ASN A CA 1
ATOM 546 C C . ASN A 1 70 ? 4.680 -3.032 31.826 1.00 57.31 70 ASN A C 1
ATOM 548 O O . ASN A 1 70 ? 4.154 -2.222 32.586 1.00 57.31 70 ASN A O 1
ATOM 552 N N . PRO A 1 71 ? 4.391 -4.347 31.930 1.00 54.16 71 PRO A N 1
ATOM 553 C CA . PRO A 1 71 ? 3.355 -4.896 32.819 1.00 54.16 71 PRO A CA 1
ATOM 554 C C . PRO A 1 71 ? 3.770 -5.042 34.302 1.00 54.16 71 PRO A C 1
ATOM 556 O O . PRO A 1 71 ? 3.273 -5.927 34.995 1.00 54.16 71 PRO A O 1
ATOM 559 N N . ALA A 1 72 ? 4.665 -4.201 34.829 1.00 53.16 72 ALA A N 1
ATOM 560 C CA . ALA A 1 72 ? 5.146 -4.322 36.214 1.00 53.16 72 ALA A CA 1
ATOM 561 C C . ALA A 1 72 ? 4.266 -3.623 37.276 1.00 53.16 72 ALA A C 1
ATOM 563 O O . ALA A 1 72 ? 4.600 -3.672 38.456 1.00 53.16 72 ALA A O 1
ATOM 564 N N . GLU A 1 73 ? 3.136 -3.015 36.902 1.00 51.00 73 GLU A N 1
ATOM 565 C CA . GLU A 1 73 ? 2.226 -2.346 37.848 1.00 51.00 73 GLU A CA 1
ATOM 566 C C . GLU A 1 73 ? 0.779 -2.829 37.688 1.00 51.00 73 GLU A C 1
ATOM 568 O O . GLU A 1 73 ? -0.132 -2.071 37.370 1.00 51.00 73 GLU A O 1
ATOM 573 N N . SER A 1 74 ? 0.535 -4.127 37.887 1.00 51.62 74 SER A N 1
ATOM 574 C CA . SER A 1 74 ? -0.839 -4.624 38.036 1.00 51.62 74 SER A CA 1
ATOM 575 C C . SER A 1 74 ? -0.935 -5.874 38.909 1.00 51.62 74 SER A C 1
ATOM 577 O O . SER A 1 74 ? -1.468 -6.890 38.488 1.00 51.62 74 SER A O 1
ATOM 579 N N . THR A 1 75 ? -0.440 -5.816 40.149 1.00 52.16 75 THR A N 1
ATOM 580 C CA . THR A 1 75 ? -0.909 -6.720 41.218 1.00 52.16 75 THR A CA 1
ATOM 581 C C . THR A 1 75 ? -0.791 -6.053 42.591 1.00 52.16 75 THR A C 1
ATOM 583 O O . THR A 1 75 ? 0.146 -6.323 43.334 1.00 52.16 75 THR A O 1
ATOM 586 N N . THR A 1 76 ? -1.770 -5.229 42.965 1.00 54.72 76 THR A N 1
ATOM 587 C CA . THR A 1 76 ? -2.147 -5.081 44.383 1.00 54.72 76 THR A CA 1
ATOM 588 C C . THR A 1 76 ? -3.665 -5.027 44.456 1.00 54.72 76 THR A C 1
ATOM 590 O O . THR A 1 76 ? -4.282 -3.974 44.611 1.00 54.72 76 THR A O 1
ATOM 593 N N . GLU A 1 77 ? -4.278 -6.196 44.292 1.00 53.00 77 GLU A N 1
ATOM 594 C CA . GLU A 1 77 ? -5.655 -6.423 44.701 1.00 53.00 77 GLU A CA 1
ATOM 595 C C . GLU A 1 77 ? -5.734 -6.193 46.216 1.00 53.00 77 GLU A C 1
ATOM 597 O O . GLU A 1 77 ? -5.150 -6.931 47.013 1.00 53.00 77 GLU A O 1
ATOM 602 N N . LYS A 1 78 ? -6.402 -5.105 46.616 1.00 58.44 78 LYS A N 1
ATOM 603 C CA . LYS A 1 78 ? -6.733 -4.812 48.012 1.00 58.44 78 LYS A CA 1
ATOM 604 C C . LYS A 1 78 ? -7.620 -5.937 48.547 1.00 58.44 78 LYS A C 1
ATOM 606 O O . LYS A 1 78 ? -8.837 -5.895 48.387 1.00 58.44 78 LYS A O 1
ATOM 611 N N . ARG A 1 79 ? -7.033 -6.917 49.233 1.00 50.59 79 ARG A N 1
ATOM 612 C CA . ARG A 1 79 ? -7.788 -7.760 50.160 1.00 50.59 79 ARG A CA 1
ATOM 613 C C . ARG A 1 79 ? -8.129 -6.891 51.370 1.00 50.59 79 ARG A C 1
ATOM 615 O O . ARG A 1 79 ? -7.260 -6.560 52.169 1.00 50.59 79 ARG A O 1
ATOM 622 N N . GLY A 1 80 ? -9.382 -6.452 51.439 1.00 51.00 80 GLY A N 1
ATOM 623 C CA . GLY A 1 80 ? -9.945 -5.886 52.655 1.00 51.00 80 GLY A CA 1
ATOM 624 C C . GLY A 1 80 ? -10.054 -6.982 53.708 1.00 51.00 80 GLY A C 1
ATOM 625 O O . GLY A 1 80 ? -10.780 -7.951 53.506 1.00 51.00 80 GLY A O 1
ATOM 626 N N . GLU A 1 81 ? -9.342 -6.826 54.817 1.00 48.12 81 GLU A N 1
ATOM 627 C CA . GLU A 1 81 ? -9.674 -7.487 56.075 1.00 48.12 81 GLU A CA 1
ATOM 628 C C . GLU A 1 81 ? -10.394 -6.449 56.931 1.00 48.12 81 GLU A C 1
ATOM 630 O O . GLU A 1 81 ? -9.823 -5.443 57.354 1.00 48.12 81 GLU A O 1
ATOM 635 N N . GLY A 1 82 ? -11.701 -6.657 57.063 1.00 51.78 82 GLY A N 1
ATOM 636 C CA . GLY A 1 82 ? -12.504 -6.062 58.112 1.00 51.78 82 GLY A CA 1
ATOM 637 C C . GLY A 1 82 ? -12.502 -6.986 59.325 1.00 51.78 82 GLY A C 1
ATOM 638 O O . GLY A 1 82 ? -12.596 -8.202 59.160 1.00 51.78 82 GLY A O 1
ATOM 639 N N . GLN A 1 83 ? -12.488 -6.341 60.492 1.00 43.25 83 GLN A N 1
ATOM 640 C CA . GLN A 1 83 ? -12.667 -6.860 61.852 1.00 43.25 83 GLN A CA 1
ATOM 641 C C . GLN A 1 83 ? -11.466 -7.545 62.516 1.00 43.25 83 GLN A C 1
ATOM 643 O O . GLN A 1 83 ? -11.138 -8.696 62.165 1.00 43.25 83 GLN A O 1
#

Nearest PDB structures (foldseek):
  4fwi-assembly1_B  TM=9.356E-01  e=5.813E-03  Caldanaerobacter subterraneus subsp. tengcongensis MB4
  8j5t-assembly1_D  TM=9.008E-01  e=3.977E-03  Mycobacterium tuberculosis H37Rv

Foldseek 3Di:
DDDQPDDQDDPVCQQPAASCLVRDPPRDPNRRHHWADWDPPDPVDIDGDPCPVCCVVPPDPCPPVVVPPDPPPPDDDDPDDDD

Solvent-accessible surface area (backbone atoms only — not comparable to full-atom values): 5755 Å² total; per-residue (Å²): 132,87,77,76,73,78,76,84,71,54,88,90,55,69,61,60,30,32,79,54,39,92,60,41,93,82,51,50,75,61,30,48,69,38,65,49,63,84,42,64,91,43,100,91,43,72,45,67,52,90,56,64,78,55,44,71,76,73,51,83,77,66,62,66,68,62,71,67,68,66,85,86,83,79,84,80,82,80,79,81,81,79,134

pLDDT: mean 77.86, std 16.08, range [43.25, 96.38]

Radius of gyration: 21.13 Å; Cα contacts (8 Å, |Δi|>4): 58; chains: 1; bounding box: 32×30×73 Å